Protein AF-A0A6N2E236-F1 (afdb_monomer)

Solvent-accessible surface area (backbone atoms only — not comparable to full-atom values): 4791 Å² total; per-residue (Å²): 133,84,82,84,70,72,56,70,68,57,48,53,50,50,55,50,52,52,52,55,50,47,53,54,48,52,51,52,49,45,52,49,45,57,74,47,29,43,42,45,52,65,70,59,87,86,56,51,72,69,52,50,50,51,30,53,51,50,50,51,48,9,46,73,66,65,24,56,70,43,81,92,67,47,30,32,46,49,64,48,56,65,75,107

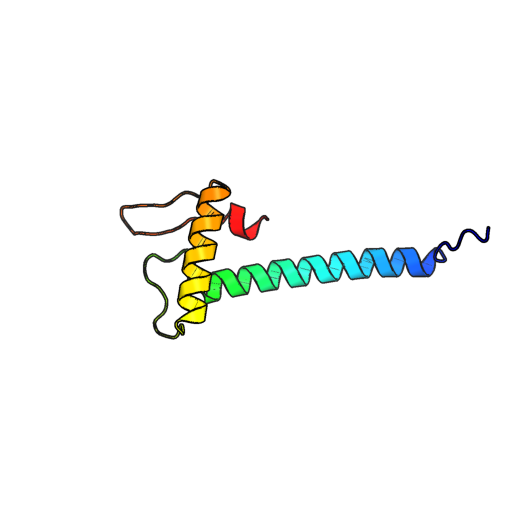Structure (mmCIF, N/CA/C/O backbone):
data_AF-A0A6N2E236-F1
#
_entry.id   AF-A0A6N2E236-F1
#
loop_
_atom_site.group_PDB
_atom_site.id
_atom_site.type_symbol
_atom_site.label_atom_id
_atom_site.label_alt_id
_atom_site.label_comp_id
_atom_site.label_asym_id
_atom_site.label_entity_id
_atom_site.label_seq_id
_atom_site.pdbx_PDB_ins_code
_atom_site.Cartn_x
_atom_site.Cartn_y
_atom_site.Cartn_z
_atom_site.occupancy
_atom_site.B_iso_or_equiv
_atom_site.auth_seq_id
_atom_site.auth_comp_id
_atom_site.auth_asym_id
_atom_site.auth_atom_id
_atom_site.pdbx_PDB_model_num
ATOM 1 N N . MET A 1 1 ? -35.005 16.686 22.931 1.00 45.50 1 MET A N 1
ATOM 2 C CA . MET A 1 1 ? -34.010 16.058 22.039 1.00 45.50 1 MET A CA 1
ATOM 3 C C . MET A 1 1 ? -33.206 15.068 22.862 1.00 45.50 1 MET A C 1
ATOM 5 O O . MET A 1 1 ? -32.520 15.482 23.787 1.00 45.50 1 MET A O 1
ATOM 9 N N . THR A 1 2 ? -33.363 13.770 22.621 1.00 58.12 2 THR A N 1
ATOM 10 C CA . THR A 1 2 ? -32.591 12.726 23.308 1.00 58.12 2 THR A CA 1
ATOM 11 C C . THR A 1 2 ? -31.176 12.720 22.754 1.00 58.12 2 THR A C 1
ATOM 13 O O . THR A 1 2 ? -30.959 12.365 21.600 1.00 58.12 2 THR A O 1
ATOM 16 N N . ASN A 1 3 ? -30.221 13.163 23.567 1.00 61.81 3 ASN A N 1
ATOM 17 C CA . ASN A 1 3 ? -28.815 13.179 23.203 1.00 61.81 3 ASN A CA 1
ATOM 18 C C . ASN A 1 3 ? -28.299 11.731 23.188 1.00 61.81 3 ASN A C 1
ATOM 20 O O . ASN A 1 3 ? -28.069 11.125 24.235 1.00 61.81 3 ASN A O 1
ATOM 24 N N . GLN A 1 4 ? -28.246 11.138 21.996 1.00 73.69 4 GLN A N 1
ATOM 25 C CA . GLN A 1 4 ? -28.047 9.705 21.798 1.00 73.69 4 GLN A CA 1
ATOM 26 C C . GLN A 1 4 ? -26.549 9.384 21.769 1.00 73.69 4 GLN A C 1
ATOM 28 O O . GLN A 1 4 ? -25.966 9.081 20.732 1.00 73.69 4 GLN A O 1
ATOM 33 N N . TYR A 1 5 ? -25.900 9.499 22.925 1.00 81.94 5 TYR A N 1
ATOM 34 C CA . TYR A 1 5 ? -24.505 9.098 23.069 1.00 81.94 5 TYR A CA 1
ATOM 35 C C . TYR A 1 5 ? -24.383 7.599 23.322 1.00 81.94 5 TYR A C 1
ATOM 37 O O . TYR A 1 5 ? -25.156 7.005 24.074 1.00 81.94 5 TYR A O 1
ATOM 45 N N . LEU A 1 6 ? -23.345 7.000 22.740 1.00 87.38 6 LEU A N 1
ATOM 46 C CA . LEU A 1 6 ? -22.945 5.641 23.075 1.00 87.38 6 LEU A CA 1
ATOM 47 C C . LEU A 1 6 ? -22.517 5.564 24.554 1.00 87.38 6 LEU A C 1
ATOM 49 O O . LEU A 1 6 ? -21.721 6.399 25.005 1.00 87.38 6 LEU A O 1
ATOM 53 N N . PRO A 1 7 ? -22.968 4.539 25.299 1.00 93.12 7 PRO A N 1
ATOM 54 C CA . PRO A 1 7 ? -22.415 4.205 26.603 1.00 93.12 7 PRO A CA 1
ATOM 55 C C . PRO A 1 7 ? -20.887 4.096 26.554 1.00 93.12 7 PRO A C 1
ATOM 57 O O . PRO A 1 7 ? -20.307 3.667 25.555 1.00 93.12 7 PRO A O 1
ATOM 60 N N . THR A 1 8 ? -20.215 4.447 27.652 1.00 93.12 8 THR A N 1
ATOM 61 C CA . THR A 1 8 ? -18.743 4.479 27.730 1.00 93.12 8 THR A CA 1
ATOM 62 C C . THR A 1 8 ? -18.084 3.168 27.296 1.00 93.12 8 THR A C 1
ATOM 64 O O . THR A 1 8 ? -17.055 3.213 26.626 1.00 93.12 8 THR A O 1
ATOM 67 N N . ALA A 1 9 ? -18.685 2.016 27.609 1.00 94.88 9 ALA A N 1
ATOM 68 C CA . ALA A 1 9 ? -18.194 0.717 27.153 1.00 94.88 9 ALA A CA 1
ATOM 69 C C . ALA A 1 9 ? -18.167 0.616 25.617 1.00 94.88 9 ALA A C 1
ATOM 71 O O . ALA A 1 9 ? -17.127 0.300 25.049 1.00 94.88 9 ALA A O 1
ATOM 72 N N . LEU A 1 10 ? -19.263 0.981 24.942 1.00 95.38 10 LEU A N 1
ATOM 73 C CA . LEU A 1 10 ? -19.351 0.929 23.481 1.00 95.38 10 LEU A CA 1
ATOM 74 C C . LEU A 1 10 ? -18.418 1.937 22.803 1.00 95.38 10 LEU A C 1
ATOM 76 O O . LEU A 1 10 ? -17.829 1.612 21.777 1.00 95.38 10 LEU A O 1
ATOM 80 N N . ARG A 1 11 ? -18.216 3.127 23.388 1.00 95.50 11 ARG A N 1
ATOM 81 C CA . ARG A 1 11 ? -17.227 4.093 22.872 1.00 95.50 11 ARG A CA 1
ATOM 82 C C . ARG A 1 11 ? -15.803 3.543 22.923 1.00 95.50 11 ARG A C 1
ATOM 84 O O . ARG A 1 11 ? -15.078 3.668 21.944 1.00 95.50 11 ARG A O 1
ATOM 91 N N . ARG A 1 12 ? -15.421 2.904 24.036 1.00 96.50 12 ARG A N 1
ATOM 92 C CA . ARG A 1 12 ? -14.097 2.276 24.189 1.00 96.50 12 ARG A CA 1
ATOM 93 C C . ARG A 1 12 ? -13.901 1.119 23.215 1.00 96.50 12 ARG A C 1
ATOM 95 O O . ARG A 1 12 ? -12.832 1.005 22.625 1.00 96.50 12 ARG A O 1
ATOM 102 N N . THR A 1 13 ? -14.923 0.283 23.032 1.00 97.31 13 THR A N 1
ATOM 103 C CA . THR A 1 13 ? -14.876 -0.804 22.048 1.00 97.31 13 THR A CA 1
ATOM 104 C C . THR A 1 13 ? -14.707 -0.252 20.640 1.00 97.31 13 THR A C 1
ATOM 106 O O . THR A 1 13 ? -13.798 -0.686 19.945 1.00 97.31 13 THR A O 1
ATOM 109 N N . LEU A 1 14 ? -15.510 0.742 20.247 1.00 96.44 14 LEU A N 1
ATOM 110 C CA . LEU A 1 14 ? -15.396 1.380 18.937 1.00 96.44 14 LEU A CA 1
ATOM 111 C C . LEU A 1 14 ? -13.991 1.945 18.704 1.00 96.44 14 LEU A C 1
ATOM 113 O O . LEU A 1 14 ? -13.386 1.662 17.677 1.00 96.44 14 LEU A O 1
ATOM 117 N N . GLU A 1 15 ? -13.461 2.707 19.663 1.00 96.88 15 GLU A N 1
ATOM 118 C CA . GLU A 1 15 ? -12.118 3.281 19.569 1.00 96.88 15 GLU A CA 1
ATOM 119 C C . GLU A 1 15 ? -11.053 2.199 19.363 1.00 96.88 15 GLU A C 1
ATOM 121 O O . GLU A 1 15 ? -10.213 2.325 18.472 1.00 96.88 15 GLU A O 1
ATOM 126 N N . LYS A 1 16 ? -11.097 1.128 20.164 1.00 98.06 16 LYS A N 1
ATOM 127 C CA . LYS A 1 16 ? -10.157 0.012 20.043 1.00 98.06 16 LYS A CA 1
ATOM 128 C C . LYS A 1 16 ? -10.279 -0.665 18.678 1.00 98.06 16 LYS A C 1
ATOM 130 O O . LYS A 1 16 ? -9.288 -0.785 17.971 1.00 98.06 16 LYS A O 1
ATOM 135 N N . THR A 1 17 ? -11.491 -1.050 18.289 1.00 98.12 17 THR A N 1
ATOM 136 C CA . THR A 1 17 ? -11.735 -1.761 17.031 1.00 98.12 17 THR A CA 1
ATOM 137 C C . THR A 1 17 ? -11.310 -0.939 15.818 1.00 98.12 17 THR A C 1
ATOM 139 O O . THR A 1 17 ? -10.734 -1.496 14.892 1.00 98.12 17 THR A O 1
ATOM 142 N N . VAL A 1 18 ? -11.539 0.377 15.819 1.00 97.88 18 VAL A N 1
ATOM 143 C CA . VAL A 1 18 ? -11.105 1.251 14.717 1.00 97.88 18 VAL A CA 1
ATOM 144 C C . VAL A 1 18 ? -9.580 1.326 14.631 1.00 97.88 18 VAL A C 1
ATOM 146 O O . VAL A 1 18 ? -9.039 1.281 13.529 1.00 97.88 18 VAL A O 1
ATOM 149 N N . LYS A 1 19 ? -8.874 1.402 15.766 1.00 97.56 19 LYS A N 1
ATOM 150 C CA . LYS A 1 19 ? -7.401 1.391 15.777 1.00 97.56 19 LYS A CA 1
ATOM 151 C C . LYS A 1 19 ? -6.842 0.065 15.266 1.00 97.56 19 LYS A C 1
ATOM 153 O O . LYS A 1 19 ? -5.955 0.084 14.418 1.00 97.56 19 LYS A O 1
ATOM 158 N N . ASP A 1 20 ? -7.392 -1.051 15.737 1.00 97.88 20 ASP A N 1
ATOM 159 C CA . ASP A 1 20 ? -6.974 -2.393 15.318 1.00 97.88 20 ASP A CA 1
ATOM 160 C C . ASP A 1 20 ? -7.232 -2.596 13.812 1.00 97.88 20 ASP A C 1
ATOM 162 O O . ASP A 1 20 ? -6.359 -3.056 13.081 1.00 97.88 20 ASP A O 1
ATOM 166 N N . ALA A 1 21 ? -8.403 -2.174 13.319 1.00 97.12 21 ALA A N 1
ATOM 167 C CA . ALA A 1 21 ? -8.739 -2.243 11.898 1.00 97.12 21 ALA A CA 1
ATOM 168 C C . ALA A 1 21 ? -7.813 -1.378 11.034 1.00 97.12 21 ALA A C 1
ATOM 170 O O . ALA A 1 21 ? -7.449 -1.795 9.936 1.00 97.12 21 ALA A O 1
ATOM 171 N N . ARG A 1 22 ? -7.415 -0.194 11.522 1.00 95.88 22 ARG A N 1
ATOM 172 C CA . ARG A 1 22 ? -6.468 0.671 10.813 1.00 95.88 22 ARG A CA 1
ATOM 173 C C . ARG A 1 22 ? -5.113 -0.014 10.637 1.00 95.88 22 ARG A C 1
ATOM 175 O O . ARG A 1 22 ? -4.614 -0.025 9.523 1.00 95.88 22 ARG A O 1
ATOM 182 N N . ILE A 1 23 ? -4.570 -0.622 11.692 1.00 95.19 23 ILE A N 1
ATOM 183 C CA . ILE A 1 23 ? -3.283 -1.338 11.629 1.00 95.19 23 ILE A CA 1
ATOM 184 C C . ILE A 1 23 ? -3.340 -2.449 10.574 1.00 95.19 23 ILE A C 1
ATOM 186 O O . ILE A 1 23 ? -2.498 -2.499 9.685 1.00 95.19 23 ILE A O 1
ATOM 190 N N . ILE A 1 24 ? -4.383 -3.285 10.611 1.00 96.19 24 ILE A N 1
ATOM 191 C CA . ILE A 1 24 ? -4.553 -4.386 9.647 1.00 96.19 24 ILE A CA 1
ATOM 192 C C . ILE A 1 24 ? -4.692 -3.853 8.212 1.00 96.19 24 ILE A C 1
ATOM 194 O O . ILE A 1 24 ? -4.181 -4.452 7.266 1.00 96.19 24 ILE A O 1
ATOM 198 N N . ALA A 1 25 ? -5.396 -2.733 8.028 1.00 94.69 25 ALA A N 1
ATOM 199 C CA . ALA A 1 25 ? -5.558 -2.117 6.717 1.00 94.69 25 ALA A CA 1
ATOM 200 C C . ALA A 1 25 ? -4.239 -1.538 6.177 1.00 94.69 25 ALA A C 1
ATOM 202 O O . ALA A 1 25 ? -3.948 -1.724 4.997 1.00 94.69 25 ALA A O 1
ATOM 203 N N . GLU A 1 26 ? -3.446 -0.877 7.024 1.00 93.44 26 GLU A N 1
ATOM 204 C CA . GLU A 1 26 ? -2.120 -0.344 6.681 1.00 93.44 26 GLU A CA 1
ATOM 205 C C . GLU A 1 26 ? -1.156 -1.481 6.297 1.00 93.44 26 GLU A C 1
ATOM 207 O O . GLU A 1 26 ? -0.502 -1.411 5.254 1.00 93.44 26 GLU A O 1
ATOM 212 N N . GLU A 1 27 ? -1.140 -2.574 7.066 1.00 94.81 27 GLU A N 1
ATOM 213 C CA . GLU A 1 27 ? -0.360 -3.779 6.751 1.00 94.81 27 GLU A CA 1
ATOM 214 C C . GLU A 1 27 ? -0.783 -4.387 5.405 1.00 94.81 27 GLU A C 1
ATOM 216 O O . GLU A 1 27 ? 0.047 -4.590 4.517 1.00 94.81 27 GLU A O 1
ATOM 221 N N . GLY A 1 28 ? -2.088 -4.596 5.198 1.00 95.12 28 GLY A N 1
ATOM 222 C CA . GLY A 1 28 ? -2.609 -5.146 3.946 1.00 95.12 28 GLY A CA 1
ATOM 223 C C . GLY A 1 28 ? -2.357 -4.246 2.729 1.00 95.12 28 GLY A C 1
ATOM 224 O O . GLY A 1 28 ? -2.118 -4.742 1.624 1.00 95.12 28 GLY A O 1
ATOM 225 N N . ALA A 1 29 ? -2.376 -2.923 2.910 1.00 94.31 29 ALA A N 1
ATOM 226 C CA . ALA A 1 29 ? -2.017 -1.971 1.863 1.00 94.31 29 ALA A CA 1
ATOM 227 C C . ALA A 1 29 ? -0.524 -2.065 1.510 1.00 94.31 29 ALA A C 1
ATOM 229 O O . ALA A 1 29 ? -0.181 -2.104 0.323 1.00 94.31 29 ALA A O 1
ATOM 230 N N . GLY A 1 30 ? 0.351 -2.170 2.516 1.00 95.31 30 GLY A N 1
ATOM 231 C CA . GLY A 1 30 ? 1.784 -2.411 2.336 1.00 95.31 30 GLY A CA 1
ATOM 232 C C . GLY A 1 30 ? 2.060 -3.691 1.546 1.00 95.31 30 GLY A C 1
ATOM 233 O O . GLY A 1 30 ? 2.758 -3.655 0.527 1.00 95.31 30 GLY A O 1
ATOM 234 N N . ASP A 1 31 ? 1.422 -4.795 1.935 1.00 96.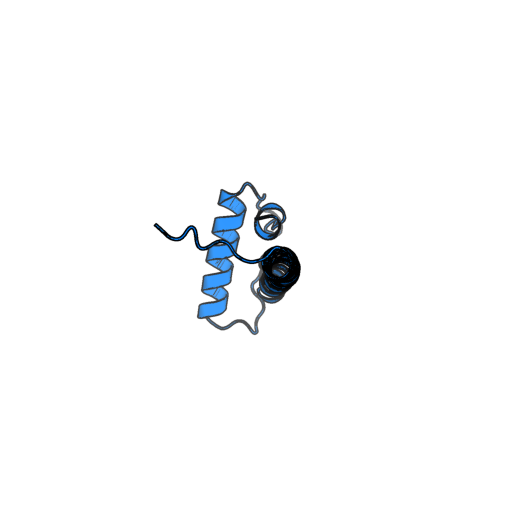50 31 ASP A N 1
ATOM 235 C CA . ASP A 1 31 ? 1.527 -6.084 1.246 1.00 96.50 31 ASP A CA 1
ATOM 236 C C . ASP A 1 31 ? 1.045 -6.000 -0.208 1.00 96.50 31 ASP A C 1
ATOM 238 O O . ASP A 1 31 ? 1.677 -6.542 -1.120 1.00 96.50 31 ASP A O 1
ATOM 242 N N . ALA A 1 32 ? -0.054 -5.285 -0.466 1.00 96.00 32 ALA A N 1
ATOM 243 C CA . ALA A 1 32 ? -0.563 -5.086 -1.819 1.00 96.00 32 ALA A CA 1
ATOM 244 C C . ALA A 1 32 ? 0.414 -4.274 -2.687 1.00 96.00 32 ALA A C 1
ATOM 246 O O . ALA A 1 32 ? 0.661 -4.641 -3.841 1.00 96.00 32 ALA A O 1
ATOM 247 N N . ILE A 1 33 ? 1.005 -3.204 -2.143 1.00 97.00 33 ILE A N 1
ATOM 248 C CA . ILE A 1 33 ? 2.033 -2.390 -2.815 1.00 97.00 33 ILE A CA 1
ATOM 249 C C . ILE A 1 33 ? 3.266 -3.248 -3.137 1.00 97.00 33 ILE A C 1
ATOM 251 O O . ILE A 1 33 ? 3.789 -3.185 -4.259 1.00 97.00 33 ILE A O 1
ATOM 255 N N . GLN A 1 34 ? 3.697 -4.091 -2.195 1.00 96.81 34 GLN A N 1
ATOM 256 C CA . GLN A 1 34 ? 4.806 -5.021 -2.392 1.00 96.81 34 GLN A CA 1
ATOM 257 C C . GLN A 1 34 ? 4.481 -6.065 -3.468 1.00 96.81 34 GLN A C 1
ATOM 259 O O . GLN A 1 34 ? 5.267 -6.240 -4.403 1.00 96.81 34 GLN A O 1
ATOM 264 N N . ARG A 1 35 ? 3.315 -6.721 -3.394 1.00 97.56 35 ARG A N 1
ATOM 265 C CA . ARG A 1 35 ? 2.873 -7.736 -4.369 1.00 97.56 35 ARG A CA 1
ATOM 266 C C . ARG A 1 35 ? 2.750 -7.159 -5.776 1.00 97.56 35 ARG A C 1
ATOM 268 O O . ARG A 1 35 ? 3.088 -7.814 -6.753 1.00 97.56 35 ARG A O 1
ATOM 275 N N . LEU A 1 36 ? 2.296 -5.916 -5.909 1.00 98.25 36 LEU A N 1
ATOM 276 C CA . LEU A 1 36 ? 2.231 -5.239 -7.205 1.00 98.25 36 LEU A CA 1
ATOM 277 C C . LEU A 1 36 ? 3.616 -4.829 -7.734 1.00 98.25 36 LEU A C 1
ATOM 279 O O . LEU A 1 36 ? 3.718 -4.361 -8.867 1.00 98.25 36 LEU A O 1
ATOM 283 N N . GLY A 1 37 ? 4.689 -4.980 -6.951 1.00 97.81 37 GLY A N 1
ATOM 284 C CA . GLY A 1 37 ? 6.039 -4.589 -7.351 1.00 97.81 37 GLY A CA 1
ATOM 285 C C . GLY A 1 37 ? 6.121 -3.101 -7.685 1.00 97.81 37 GLY A C 1
ATOM 286 O O . GLY A 1 37 ? 6.730 -2.722 -8.690 1.00 97.81 37 GLY A O 1
ATOM 287 N N . VAL A 1 38 ? 5.446 -2.252 -6.897 1.00 98.12 38 VAL A N 1
ATOM 288 C CA . VAL A 1 38 ? 5.383 -0.801 -7.143 1.00 98.12 38 VAL A CA 1
ATOM 289 C C . VAL A 1 38 ? 6.780 -0.187 -7.109 1.00 98.12 38 VAL A C 1
ATOM 291 O O . VAL A 1 38 ? 7.071 0.643 -7.968 1.00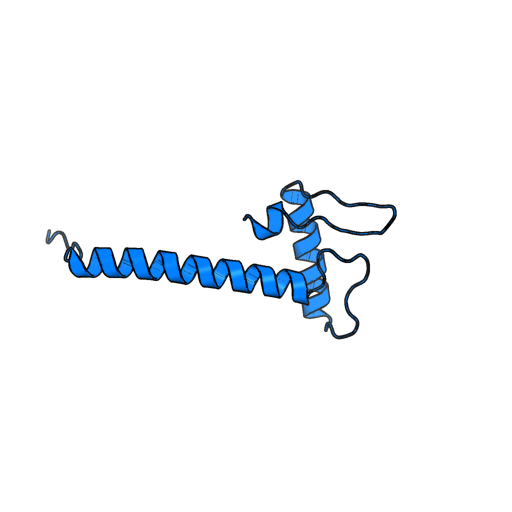 98.12 38 VAL A O 1
ATOM 294 N N . ALA A 1 39 ? 7.647 -0.644 -6.200 1.00 97.62 39 ALA A N 1
ATOM 295 C CA . ALA A 1 39 ? 9.007 -0.128 -6.056 1.00 97.62 39 ALA A CA 1
ATOM 296 C C . ALA A 1 39 ? 9.976 -0.587 -7.160 1.00 97.62 39 ALA A C 1
ATOM 298 O O . ALA A 1 39 ? 10.857 0.165 -7.575 1.00 97.62 39 ALA A O 1
ATOM 299 N N . ALA A 1 40 ? 9.797 -1.804 -7.681 1.00 97.50 40 ALA A N 1
ATOM 300 C CA . ALA A 1 40 ? 10.670 -2.380 -8.703 1.00 97.50 40 ALA A CA 1
ATOM 301 C C . ALA A 1 40 ? 10.572 -1.614 -10.031 1.00 97.50 40 ALA A C 1
ATOM 303 O O . ALA A 1 40 ? 9.524 -1.051 -10.331 1.00 97.50 40 ALA A O 1
ATOM 304 N N . GLY A 1 41 ? 11.612 -1.627 -10.870 1.00 96.06 41 GLY A N 1
ATOM 305 C CA . GLY A 1 41 ? 11.542 -1.017 -12.206 1.00 96.06 41 GLY A CA 1
ATOM 306 C C . GLY A 1 41 ? 10.548 -1.722 -13.126 1.00 96.06 41 GLY A C 1
ATOM 307 O O . GLY A 1 41 ? 9.585 -1.125 -13.620 1.00 96.06 41 GLY A O 1
ATOM 308 N N . LYS A 1 42 ? 10.697 -3.041 -13.252 1.00 96.00 42 LYS A N 1
ATOM 309 C CA . LYS A 1 42 ? 9.831 -3.882 -14.085 1.00 96.00 42 LYS A CA 1
ATOM 310 C C . LYS A 1 42 ? 8.638 -4.419 -13.297 1.00 96.00 42 LYS A C 1
ATOM 312 O O . LYS A 1 42 ? 8.763 -4.794 -12.135 1.00 96.00 42 LYS A O 1
ATOM 317 N N . ALA A 1 43 ? 7.479 -4.464 -13.952 1.00 96.62 43 ALA A N 1
ATOM 318 C CA . ALA A 1 43 ? 6.287 -5.083 -13.385 1.00 96.62 43 ALA A CA 1
ATOM 319 C C . ALA A 1 43 ? 6.466 -6.613 -13.291 1.00 96.62 43 ALA A C 1
ATOM 321 O O . ALA A 1 43 ? 7.002 -7.206 -14.234 1.00 96.62 43 ALA A O 1
ATOM 322 N N . PRO A 1 44 ? 6.006 -7.263 -12.205 1.00 97.81 44 PRO A N 1
ATOM 323 C CA . PRO A 1 44 ? 5.996 -8.718 -12.119 1.00 97.81 44 PRO A CA 1
ATOM 324 C C . PRO A 1 44 ? 5.201 -9.363 -13.265 1.00 97.81 44 PRO A C 1
ATOM 326 O O . PRO A 1 44 ? 4.144 -8.870 -13.659 1.00 97.81 44 PRO A O 1
ATOM 329 N N . ALA A 1 45 ? 5.700 -10.486 -13.789 1.00 97.75 45 ALA A N 1
ATOM 330 C CA . ALA A 1 45 ? 5.129 -11.143 -14.970 1.00 97.75 45 ALA A CA 1
ATOM 331 C C . ALA A 1 45 ? 3.726 -11.731 -14.739 1.00 97.75 45 ALA A C 1
ATOM 333 O O . ALA A 1 45 ? 2.965 -11.888 -15.688 1.00 97.75 45 ALA A O 1
ATOM 334 N N . TYR A 1 46 ? 3.379 -12.037 -13.487 1.00 97.56 46 TYR A N 1
ATOM 335 C CA . TYR A 1 46 ? 2.079 -12.594 -13.110 1.00 97.56 46 TYR A CA 1
ATOM 336 C C . TYR A 1 46 ? 0.963 -11.547 -13.015 1.00 97.56 46 TYR A C 1
ATOM 338 O O . TYR A 1 46 ? -0.183 -11.922 -12.780 1.00 97.56 46 TYR A O 1
ATOM 346 N N . LEU A 1 47 ? 1.273 -10.250 -13.154 1.00 98.31 47 LEU A N 1
ATOM 347 C CA . LEU A 1 47 ? 0.244 -9.217 -13.083 1.00 98.31 47 LEU A CA 1
ATOM 348 C C . LEU A 1 47 ? -0.645 -9.245 -14.327 1.00 98.31 47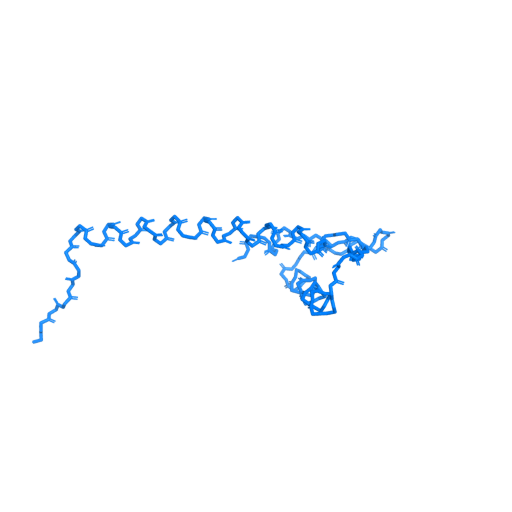 LEU A C 1
ATOM 350 O O . LEU A 1 47 ? -0.159 -9.216 -15.462 1.00 98.31 47 LEU A O 1
ATOM 354 N N . ASN A 1 48 ? -1.955 -9.205 -14.110 1.00 98.25 48 ASN A N 1
ATOM 355 C CA . ASN A 1 48 ? -2.917 -8.925 -15.167 1.00 98.25 48 ASN A CA 1
ATOM 356 C C . ASN A 1 48 ? -2.920 -7.426 -15.530 1.00 98.25 48 ASN A C 1
ATOM 358 O O . ASN A 1 48 ? -2.258 -6.599 -14.898 1.00 98.25 48 ASN A O 1
ATOM 362 N N . ASP A 1 49 ? -3.661 -7.047 -16.569 1.00 97.94 49 ASP A N 1
ATOM 363 C CA . ASP A 1 49 ? -3.617 -5.672 -17.077 1.00 97.94 49 ASP A CA 1
ATOM 364 C C . ASP A 1 49 ? -4.248 -4.643 -16.129 1.00 97.94 49 ASP A C 1
ATOM 366 O O . ASP A 1 49 ? -3.755 -3.516 -16.040 1.00 97.94 49 ASP A O 1
ATOM 370 N N . GLY A 1 50 ? -5.263 -5.042 -15.358 1.00 98.38 50 GLY A N 1
ATOM 371 C CA . GLY A 1 50 ? -5.839 -4.207 -14.303 1.00 98.38 50 GLY A CA 1
ATOM 372 C C . GLY A 1 50 ? -4.849 -3.954 -13.165 1.00 98.38 50 GLY A C 1
ATOM 373 O O . GLY A 1 50 ? -4.701 -2.826 -12.700 1.00 98.38 50 GLY A O 1
ATOM 374 N N . GLU A 1 51 ? -4.096 -4.976 -12.764 1.00 98.38 51 GLU A N 1
ATOM 375 C CA . GLU A 1 51 ? -3.046 -4.859 -11.749 1.00 98.38 51 GLU A CA 1
ATOM 376 C C . GLU A 1 51 ? -1.863 -4.015 -12.241 1.00 98.38 51 GLU A C 1
ATOM 378 O O . GLU A 1 51 ? -1.326 -3.199 -11.489 1.00 98.38 51 GLU A O 1
ATOM 383 N N . LYS A 1 52 ? -1.480 -4.143 -13.518 1.00 98.31 52 LYS A N 1
ATOM 384 C CA . LYS A 1 52 ? -0.470 -3.268 -14.136 1.00 98.31 52 LYS A CA 1
ATOM 385 C C . LYS A 1 52 ? -0.926 -1.810 -14.150 1.00 98.31 52 LYS A C 1
ATOM 387 O O . LYS A 1 52 ? -0.110 -0.922 -13.900 1.00 98.31 52 LYS A O 1
ATOM 392 N N . GLU A 1 53 ? -2.201 -1.551 -14.437 1.00 98.38 53 GLU A N 1
ATOM 393 C CA . GLU A 1 53 ? -2.768 -0.201 -14.383 1.00 98.38 53 GLU A CA 1
ATOM 394 C C . GLU A 1 53 ? -2.772 0.354 -12.960 1.00 98.38 53 GLU A C 1
ATOM 396 O O . GLU A 1 53 ? -2.284 1.461 -12.726 1.00 98.38 53 GLU A O 1
ATOM 401 N N . LEU A 1 54 ? -3.221 -0.441 -11.987 1.00 98.12 54 LEU A N 1
ATOM 402 C CA . LEU A 1 54 ? -3.173 -0.059 -10.581 1.00 98.12 54 LEU A CA 1
ATOM 403 C C . LEU A 1 54 ? -1.741 0.277 -10.145 1.00 98.12 54 LEU A C 1
ATOM 405 O O . LEU A 1 54 ? -1.508 1.330 -9.553 1.00 98.12 54 LEU A O 1
ATOM 409 N N . ARG A 1 55 ? -0.759 -0.550 -10.517 1.00 98.12 55 ARG A N 1
ATOM 410 C CA . ARG A 1 55 ? 0.662 -0.281 -10.264 1.00 98.12 55 ARG A CA 1
ATOM 411 C C . ARG A 1 55 ? 1.107 1.059 -10.860 1.00 98.12 55 ARG A C 1
ATOM 413 O O . ARG A 1 55 ? 1.782 1.828 -10.178 1.00 98.12 55 ARG A O 1
ATOM 420 N N . ARG A 1 56 ? 0.749 1.368 -12.115 1.00 98.00 56 ARG A N 1
ATOM 421 C CA . ARG A 1 56 ? 1.095 2.657 -12.755 1.00 98.00 56 ARG A CA 1
ATOM 422 C C . ARG A 1 56 ? 0.522 3.839 -11.979 1.00 98.00 56 ARG A C 1
ATOM 424 O O . ARG A 1 56 ? 1.252 4.795 -11.710 1.00 98.00 56 ARG A O 1
ATOM 431 N N . ARG A 1 57 ? -0.747 3.751 -11.576 1.00 98.25 57 ARG A N 1
ATOM 432 C CA . ARG A 1 57 ? -1.411 4.773 -10.758 1.00 98.25 57 ARG A CA 1
ATOM 433 C C . ARG A 1 57 ? -0.742 4.951 -9.400 1.00 98.25 57 ARG A C 1
ATOM 435 O O . ARG A 1 57 ? -0.490 6.084 -9.009 1.00 98.25 57 ARG A O 1
ATOM 442 N N . LEU A 1 58 ? -0.398 3.860 -8.717 1.00 97.81 58 LEU A N 1
ATOM 443 C CA . LEU A 1 58 ? 0.300 3.909 -7.429 1.00 97.81 58 LEU A CA 1
ATOM 444 C C . LEU A 1 58 ? 1.675 4.576 -7.553 1.00 97.81 58 LEU A C 1
ATOM 446 O O . LEU A 1 58 ? 2.014 5.424 -6.737 1.00 97.81 58 LEU A O 1
ATOM 450 N N . ARG A 1 59 ? 2.433 4.300 -8.620 1.00 98.06 59 ARG A N 1
ATOM 451 C CA . ARG A 1 59 ? 3.708 4.996 -8.885 1.00 98.06 59 ARG A CA 1
ATOM 452 C C . ARG A 1 59 ? 3.524 6.476 -9.219 1.00 98.06 59 ARG A C 1
ATOM 454 O O . ARG A 1 59 ? 4.399 7.288 -8.937 1.00 98.06 59 ARG A O 1
ATOM 461 N N . ALA A 1 60 ? 2.430 6.852 -9.880 1.00 97.94 60 ALA A N 1
ATOM 462 C CA . ALA A 1 60 ? 2.097 8.263 -10.079 1.00 97.94 60 ALA A CA 1
ATOM 463 C C . ALA A 1 60 ? 1.745 8.943 -8.750 1.00 97.94 60 ALA A C 1
ATOM 465 O O . ALA A 1 60 ? 2.219 10.046 -8.496 1.00 97.94 60 ALA A O 1
ATOM 466 N N . HIS A 1 61 ? 0.990 8.257 -7.891 1.00 97.31 61 HIS A N 1
ATOM 467 C CA . HIS A 1 61 ? 0.623 8.756 -6.572 1.00 97.31 61 HIS A CA 1
ATOM 468 C C . HIS A 1 61 ? 1.843 8.919 -5.657 1.00 97.31 61 HIS A C 1
ATOM 470 O O . HIS A 1 61 ? 2.013 9.989 -5.089 1.00 97.31 61 HIS A O 1
ATOM 476 N N . ALA A 1 62 ? 2.742 7.932 -5.602 1.00 97.31 62 ALA A N 1
ATOM 477 C CA . ALA A 1 62 ? 3.999 8.015 -4.855 1.00 97.31 62 ALA A CA 1
ATOM 478 C C . ALA A 1 62 ? 4.778 9.296 -5.206 1.00 97.31 62 ALA A C 1
ATOM 480 O O . ALA A 1 62 ? 5.110 10.101 -4.339 1.00 97.31 62 ALA A O 1
ATOM 481 N N . ARG A 1 63 ? 4.964 9.562 -6.505 1.00 97.00 63 ARG A N 1
ATOM 482 C CA . ARG A 1 63 ? 5.625 10.789 -6.983 1.00 97.00 63 ARG A CA 1
ATOM 483 C C . ARG A 1 63 ? 4.877 12.061 -6.587 1.00 97.00 63 ARG A C 1
ATOM 485 O O . ARG A 1 63 ? 5.517 13.056 -6.267 1.00 97.00 63 ARG A O 1
ATOM 492 N N . ALA A 1 64 ? 3.543 12.041 -6.597 1.00 97.31 64 ALA A N 1
ATOM 493 C CA . ALA A 1 64 ? 2.730 13.173 -6.153 1.00 97.31 64 ALA A CA 1
ATOM 494 C C . ALA A 1 64 ? 2.876 13.447 -4.644 1.00 97.31 64 ALA A C 1
ATOM 496 O O . ALA A 1 64 ? 2.820 14.601 -4.231 1.00 97.31 64 ALA A O 1
ATOM 497 N N . LEU A 1 65 ? 3.117 12.406 -3.842 1.00 96.81 65 LEU A N 1
ATOM 498 C CA . LEU A 1 65 ? 3.416 12.501 -2.409 1.00 96.81 65 LEU A CA 1
ATOM 499 C C . LEU A 1 65 ? 4.879 12.885 -2.118 1.00 96.81 65 LEU A C 1
ATOM 501 O O . LEU A 1 65 ? 5.240 13.109 -0.963 1.00 96.81 65 LEU A O 1
ATOM 505 N N . GLY A 1 66 ? 5.719 12.984 -3.153 1.00 96.94 66 GLY A N 1
ATOM 506 C CA . GLY A 1 66 ? 7.128 13.356 -3.041 1.00 96.94 66 GLY A CA 1
ATOM 507 C C . GLY A 1 66 ? 8.103 12.182 -2.950 1.00 96.94 66 GLY A C 1
ATOM 508 O O . GLY A 1 66 ? 9.282 12.422 -2.703 1.00 96.94 66 GLY A O 1
ATOM 509 N N . ASP A 1 67 ? 7.656 10.941 -3.169 1.00 97.50 67 ASP A N 1
ATOM 510 C CA . ASP A 1 67 ? 8.562 9.795 -3.286 1.00 97.50 67 ASP A CA 1
ATOM 511 C C . ASP A 1 67 ? 9.445 9.920 -4.538 1.00 97.50 67 ASP A C 1
ATOM 513 O O . ASP A 1 67 ? 8.958 10.160 -5.655 1.00 97.50 67 ASP A O 1
ATOM 517 N N . ALA A 1 68 ? 10.751 9.704 -4.373 1.00 97.31 68 ALA A N 1
ATOM 518 C CA . ALA A 1 68 ? 11.707 9.837 -5.460 1.00 97.31 68 ALA A CA 1
ATOM 519 C C . ALA A 1 68 ? 11.563 8.726 -6.516 1.00 97.31 68 ALA A C 1
A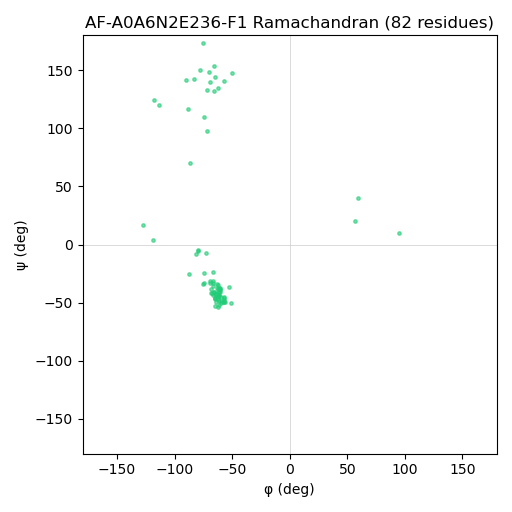TOM 521 O O . ALA A 1 68 ? 11.237 7.574 -6.229 1.00 97.31 68 ALA A O 1
ATOM 522 N N . PHE A 1 69 ? 11.863 9.075 -7.768 1.00 97.38 69 PHE A N 1
ATOM 523 C CA . PHE A 1 69 ? 11.995 8.121 -8.867 1.00 97.38 69 PHE A CA 1
ATOM 524 C C . PHE A 1 69 ? 13.449 8.086 -9.335 1.00 97.38 69 PHE A C 1
ATOM 526 O O . PHE A 1 69 ? 13.981 9.105 -9.790 1.00 97.38 69 PHE A O 1
ATOM 533 N N . ASN A 1 70 ? 14.084 6.919 -9.250 1.00 97.00 70 ASN A N 1
ATOM 534 C CA . ASN A 1 70 ? 15.444 6.729 -9.730 1.00 97.00 70 ASN A CA 1
ATOM 535 C C . ASN A 1 70 ? 15.419 6.334 -11.212 1.00 97.00 70 ASN A C 1
ATOM 537 O O . ASN A 1 70 ? 14.899 5.292 -11.600 1.00 97.00 70 ASN A O 1
ATOM 541 N N . LYS A 1 71 ? 15.990 7.190 -12.065 1.00 94.62 7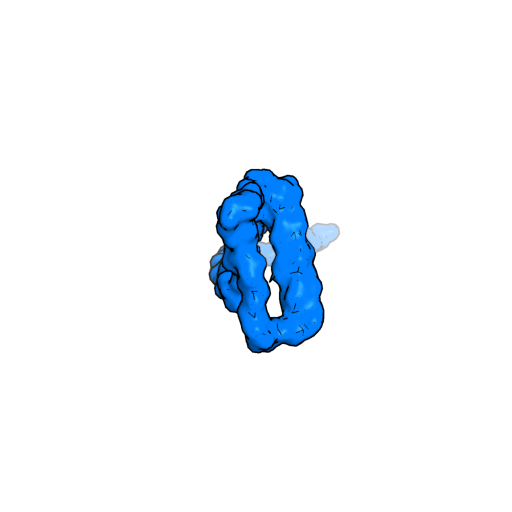1 LYS A N 1
ATOM 542 C CA . LYS A 1 71 ? 16.026 6.969 -13.518 1.00 94.62 71 LYS A CA 1
ATOM 543 C C . LYS A 1 71 ? 17.025 5.893 -13.943 1.00 94.62 71 LYS A C 1
ATOM 545 O O . LYS A 1 71 ? 16.850 5.328 -15.014 1.00 94.62 71 LYS A O 1
ATOM 550 N N . SER A 1 72 ? 18.063 5.637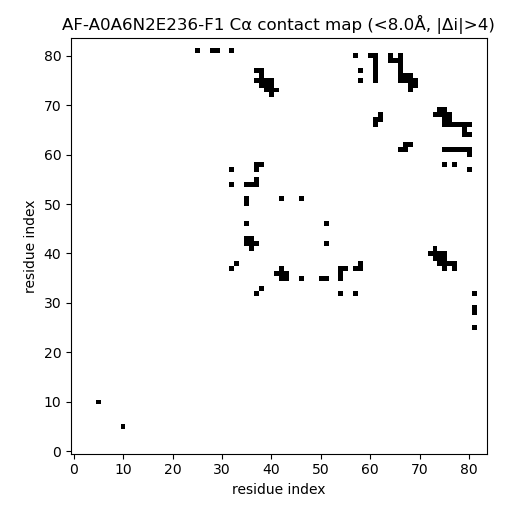 -13.148 1.00 95.31 72 SER A N 1
ATOM 551 C CA . SER A 1 72 ? 19.151 4.731 -13.532 1.00 95.31 72 SER A CA 1
ATOM 552 C C . SER A 1 72 ? 18.744 3.260 -13.457 1.00 95.31 72 SER A C 1
ATOM 554 O O . SER A 1 72 ? 19.193 2.458 -14.268 1.00 95.31 72 SER A O 1
ATOM 556 N N . ASP A 1 73 ? 17.889 2.908 -12.497 1.00 93.94 73 ASP A N 1
ATOM 557 C CA . ASP A 1 73 ? 17.390 1.544 -12.264 1.00 93.94 73 ASP A CA 1
ATOM 558 C C . ASP A 1 73 ? 15.858 1.431 -12.411 1.00 93.94 73 ASP A C 1
ATOM 560 O O . ASP A 1 73 ? 15.274 0.367 -12.191 1.00 93.94 73 ASP A O 1
ATOM 564 N N . GLU A 1 74 ? 15.208 2.535 -12.792 1.00 95.62 74 GLU A N 1
ATOM 565 C CA . GLU A 1 74 ? 13.757 2.696 -12.920 1.00 95.62 74 GLU A CA 1
ATOM 566 C C . GLU A 1 74 ? 12.973 2.391 -11.629 1.00 95.62 74 GLU A C 1
ATOM 568 O O . GLU A 1 74 ? 11.760 2.138 -11.667 1.00 95.62 74 GLU A O 1
ATOM 573 N N . THR A 1 75 ? 13.617 2.428 -10.463 1.00 97.50 75 THR A N 1
ATOM 574 C CA . THR A 1 75 ? 12.951 2.165 -9.183 1.00 97.50 75 THR A CA 1
ATOM 575 C C . THR A 1 75 ? 12.143 3.368 -8.700 1.00 97.5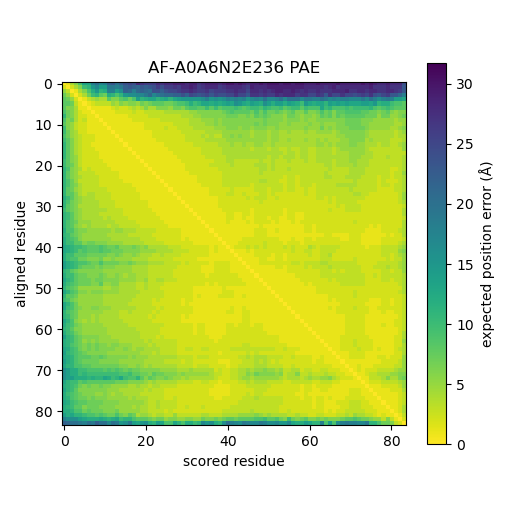0 75 THR A C 1
ATOM 577 O O . THR A 1 75 ? 12.432 4.527 -9.004 1.00 97.50 75 THR A O 1
ATOM 580 N N . GLN A 1 76 ? 11.068 3.082 -7.970 1.00 97.88 76 GLN A N 1
ATOM 581 C CA . GLN A 1 76 ? 10.186 4.081 -7.372 1.00 97.88 76 GLN A CA 1
ATOM 582 C C . GLN A 1 76 ? 10.234 3.922 -5.857 1.00 97.88 76 GLN A C 1
ATOM 584 O O . GLN A 1 76 ? 9.950 2.844 -5.344 1.00 97.88 76 GLN A O 1
ATOM 589 N N . GLU A 1 77 ? 10.557 4.987 -5.134 1.00 97.44 77 GLU A N 1
ATOM 590 C CA . GLU A 1 77 ? 10.366 5.006 -3.688 1.00 97.44 77 GLU A CA 1
ATOM 591 C C . GLU A 1 77 ? 8.862 4.919 -3.379 1.00 97.44 77 GLU A C 1
ATOM 593 O O . GLU A 1 77 ? 8.026 5.422 -4.133 1.00 97.44 77 GLU A O 1
ATOM 598 N N . THR A 1 78 ? 8.506 4.227 -2.302 1.00 96.44 78 THR A N 1
ATOM 599 C CA . THR A 1 78 ? 7.110 4.050 -1.871 1.00 96.44 78 THR A CA 1
ATOM 600 C C . THR A 1 78 ? 6.917 4.450 -0.416 1.00 96.44 78 THR A C 1
ATOM 602 O O . THR A 1 78 ? 5.954 4.025 0.211 1.00 96.44 78 THR A O 1
ATOM 605 N N . LYS A 1 79 ? 7.861 5.199 0.156 1.00 94.50 79 LYS A N 1
ATOM 606 C CA . LYS A 1 79 ? 7.870 5.525 1.577 1.00 94.50 79 LYS A CA 1
ATOM 607 C C . LYS A 1 79 ? 6.630 6.335 1.940 1.00 94.50 79 LYS A C 1
ATOM 609 O O . LYS A 1 79 ? 5.865 5.925 2.802 1.00 94.50 79 LYS A O 1
ATOM 614 N N . ARG A 1 80 ? 6.390 7.438 1.233 1.00 94.06 80 ARG A N 1
ATOM 615 C CA . ARG A 1 80 ? 5.216 8.292 1.434 1.00 94.06 80 ARG A CA 1
ATOM 616 C C . ARG A 1 80 ? 3.934 7.609 0.995 1.00 94.06 80 ARG A C 1
ATOM 618 O O . ARG A 1 80 ? 2.906 7.825 1.617 1.00 94.06 80 ARG A O 1
ATOM 625 N N . LEU A 1 81 ? 4.001 6.769 -0.037 1.00 94.12 81 LEU A N 1
ATOM 626 C CA . LEU A 1 81 ? 2.861 5.966 -0.474 1.00 94.12 81 LEU A CA 1
ATOM 627 C C . LEU A 1 81 ? 2.378 4.969 0.595 1.00 94.12 81 LEU A C 1
ATOM 629 O O . LEU A 1 81 ? 1.184 4.705 0.657 1.00 94.12 81 LEU A O 1
ATOM 633 N N . VAL A 1 82 ? 3.288 4.402 1.392 1.00 89.38 82 VAL A N 1
ATOM 634 C CA . VAL A 1 82 ? 2.969 3.441 2.467 1.00 89.38 82 VAL A CA 1
ATOM 635 C C . VAL A 1 82 ? 2.644 4.150 3.790 1.00 89.38 82 VAL A C 1
ATOM 637 O O . VAL A 1 82 ? 1.925 3.598 4.612 1.00 89.38 82 VAL A O 1
ATOM 640 N N . GLU A 1 83 ? 3.146 5.370 3.998 1.00 82.19 83 GLU 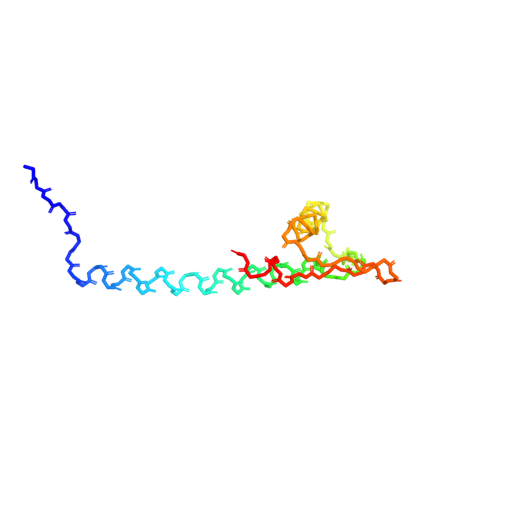A N 1
ATOM 641 C CA . GLU A 1 83 ? 2.858 6.208 5.177 1.00 82.19 83 GLU A CA 1
ATOM 642 C C . GLU A 1 83 ? 1.514 6.973 5.098 1.00 82.19 83 GLU A C 1
ATOM 644 O O . GLU A 1 83 ? 1.146 7.628 6.076 1.00 82.19 83 GLU A O 1
ATOM 649 N N . ALA A 1 84 ? 0.827 6.953 3.947 1.00 60.69 84 ALA A N 1
ATOM 650 C CA . ALA A 1 84 ? -0.406 7.708 3.678 1.00 60.69 84 ALA A CA 1
ATOM 651 C C . ALA A 1 84 ? -1.679 6.952 4.083 1.00 60.69 84 ALA A C 1
ATOM 653 O O . ALA A 1 84 ? -2.570 7.610 4.672 1.00 60.69 84 ALA A O 1
#

Foldseek 3Di:
DPPDDDDPVVVVVVVVVVVVVVVVVLVVQVVLLVQQVLFAQDGDPPDDPVSVVVSVVLLVVQVVQPWDADPVRRGTGCPSVSVD

Radius of gyration: 18.7 Å; Cα contacts (8 Å, |Δi|>4): 72; chains: 1; bounding box: 53×29×45 Å

pLDDT: mean 93.98, std 9.29, range [45.5, 98.38]

Mean predicted aligned error: 4.56 Å

Secondary structure (DSSP, 8-state):
----PPPHHHHHHHHHHHHHHHHHHHHHHHHHHHHTTSSSSSPPTT--HHHHHHHHHHHHHHHHTT--B-TTT--B--HHHHH-

Sequence (84 aa):
MTNQYLPTALRRTLEKTVKDARIIAEEGAGDAIQRLGVAAGKAPAYLNDGEKELRRRLRAHARALGDAFNKSDETQETKRLVEA